Protein AF-A0A379WVY6-F1 (afdb_monomer_lite)

InterPro domains:
  IPR011722 Hemimethylated DNA-binding domain [PF08755] (5-53)
  IPR011722 Hemimethylated DNA-binding domain [TIGR02097] (4-53)
  IPR036623 Hemimethylated DNA-binding domain superfamily [G3DSA:2.30.30.390] (1-54)
  IPR036623 Hemimethylated DNA-binding domain superfamily [SSF141255] (4-53)

Sequence (54 aa):
MIASKFGIGQQVRHSLLGYLGVVVDIDPEYSLDEPSPDELAVNDELRAAPWYTW

Structure (mmCIF, N/CA/C/O backbone):
data_AF-A0A379WVY6-F1
#
_entry.id   AF-A0A379WVY6-F1
#
loop_
_atom_site.group_PDB
_atom_site.id
_atom_site.type_symbol
_atom_site.label_atom_id
_atom_site.label_alt_id
_atom_site.label_comp_id
_atom_site.label_asym_id
_atom_site.label_entity_id
_atom_site.label_seq_id
_atom_site.pdbx_PDB_ins_code
_atom_site.Cartn_x
_atom_site.Cartn_y
_atom_site.Cartn_z
_atom_site.occupancy
_atom_site.B_iso_or_equiv
_atom_site.auth_seq_id
_atom_site.auth_comp_id
_atom_site.auth_asym_id
_atom_site.auth_atom_id
_atom_site.pdbx_PDB_model_num
ATOM 1 N N . MET A 1 1 ? 9.254 4.332 15.848 1.00 51.38 1 MET A N 1
ATOM 2 C CA . MET A 1 1 ? 8.016 3.586 15.550 1.00 51.38 1 MET A CA 1
ATOM 3 C C . MET A 1 1 ? 7.346 4.307 14.396 1.00 51.38 1 MET A C 1
ATOM 5 O O . MET A 1 1 ? 6.926 5.441 14.586 1.00 51.38 1 MET A O 1
ATOM 9 N N . ILE A 1 2 ? 7.359 3.726 13.197 1.00 61.78 2 ILE A N 1
ATOM 10 C CA . ILE A 1 2 ? 6.581 4.260 12.074 1.00 61.78 2 ILE A CA 1
ATOM 11 C C . ILE A 1 2 ? 5.135 3.829 12.311 1.00 61.78 2 ILE A C 1
ATOM 13 O O . ILE A 1 2 ? 4.868 2.649 12.520 1.00 61.78 2 ILE A O 1
ATOM 17 N N . ALA A 1 3 ? 4.221 4.793 12.362 1.00 73.06 3 ALA A N 1
ATOM 18 C CA . ALA A 1 3 ? 2.796 4.524 12.466 1.00 73.06 3 ALA A CA 1
ATOM 19 C C . ALA A 1 3 ? 2.185 4.610 11.067 1.00 73.06 3 ALA A C 1
ATOM 21 O O . ALA A 1 3 ? 2.360 5.616 10.377 1.00 73.06 3 ALA A O 1
ATOM 22 N N . SER A 1 4 ? 1.470 3.564 10.652 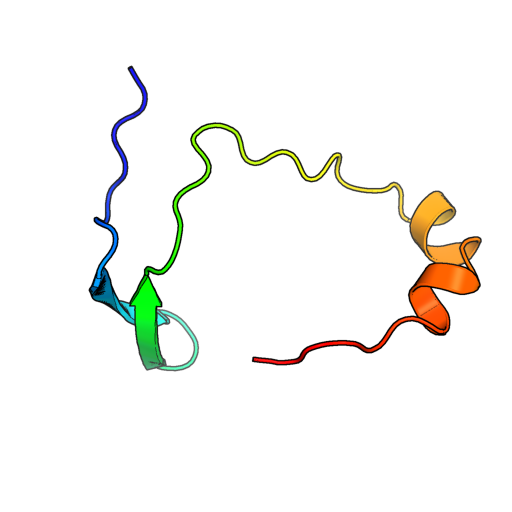1.00 82.50 4 SER A N 1
ATOM 23 C CA . SER A 1 4 ? 0.711 3.606 9.404 1.00 82.50 4 SER A CA 1
ATOM 24 C C . SER A 1 4 ? -0.464 4.574 9.528 1.00 82.50 4 SER A C 1
ATOM 26 O O . SER A 1 4 ? -1.143 4.634 10.554 1.00 82.50 4 SER A O 1
ATOM 28 N N . LYS A 1 5 ? -0.728 5.315 8.451 1.00 87.50 5 LYS A N 1
ATOM 29 C CA . LYS A 1 5 ? -1.884 6.212 8.336 1.00 87.50 5 LYS A CA 1
ATOM 30 C C . LYS A 1 5 ? -3.207 5.453 8.157 1.00 87.50 5 LYS A C 1
ATOM 32 O O . LYS A 1 5 ? -4.263 6.012 8.448 1.00 87.50 5 LYS A O 1
ATOM 37 N N . PHE A 1 6 ? -3.154 4.214 7.670 1.00 92.50 6 PHE A N 1
ATOM 38 C CA . PHE A 1 6 ? -4.321 3.380 7.375 1.00 92.50 6 PHE A CA 1
ATOM 39 C C . PHE A 1 6 ? -4.178 1.995 8.010 1.00 92.50 6 PHE A C 1
ATOM 41 O O . PHE A 1 6 ? -3.061 1.529 8.226 1.00 92.50 6 PHE A O 1
ATOM 48 N N . GLY A 1 7 ? -5.300 1.342 8.309 1.00 90.56 7 GLY A N 1
ATOM 49 C CA . GLY A 1 7 ? -5.332 -0.036 8.811 1.00 90.56 7 GLY A CA 1
ATOM 50 C C . GLY A 1 7 ? -5.719 -1.052 7.734 1.00 90.56 7 GLY A C 1
ATOM 51 O O . GLY A 1 7 ? -6.422 -0.712 6.785 1.00 90.56 7 GLY A O 1
ATOM 52 N N . ILE A 1 8 ? -5.310 -2.313 7.905 1.00 92.50 8 ILE A N 1
ATOM 53 C CA . ILE A 1 8 ? -5.772 -3.431 7.065 1.00 92.50 8 ILE A CA 1
ATOM 54 C C . ILE A 1 8 ? -7.299 -3.569 7.196 1.00 92.50 8 ILE A C 1
ATOM 56 O O . ILE A 1 8 ? -7.856 -3.457 8.287 1.00 92.50 8 ILE A O 1
ATOM 60 N N . GLY A 1 9 ? -7.982 -3.772 6.070 1.00 92.81 9 GLY A N 1
ATOM 61 C CA . GLY A 1 9 ? -9.441 -3.818 5.958 1.00 92.81 9 GLY A CA 1
ATOM 62 C C . GLY A 1 9 ? -10.112 -2.446 5.837 1.00 92.81 9 GLY A C 1
ATOM 63 O O . GLY A 1 9 ? -11.318 -2.373 5.602 1.00 92.81 9 GLY A O 1
ATOM 64 N N . GLN A 1 10 ? -9.363 -1.345 5.957 1.00 96.62 10 GLN A N 1
ATOM 65 C CA . GLN A 1 10 ? -9.917 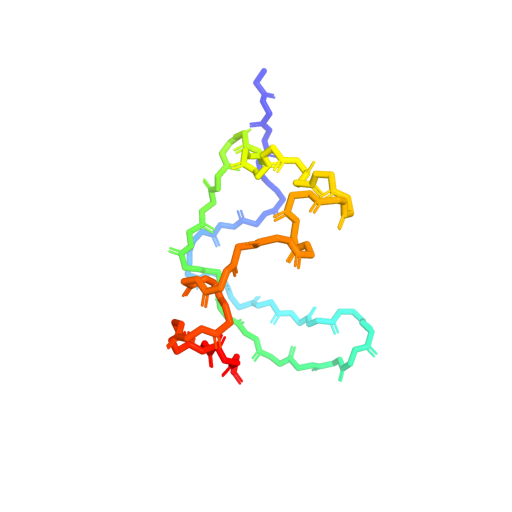-0.004 5.797 1.00 96.62 10 GLN A CA 1
ATOM 66 C C . GLN A 1 10 ? -10.246 0.286 4.328 1.00 96.62 10 GLN A C 1
ATOM 68 O O . GLN A 1 10 ? -9.403 0.113 3.446 1.00 96.62 10 GLN A O 1
ATOM 73 N N . GLN A 1 11 ? -11.452 0.801 4.074 1.00 97.06 11 GLN A N 1
ATOM 74 C CA . GLN A 1 11 ? -11.799 1.382 2.777 1.00 97.06 11 GLN A CA 1
ATOM 75 C C . GLN A 1 11 ? -11.076 2.717 2.573 1.00 97.06 11 GLN A C 1
ATOM 77 O O . GLN A 1 11 ? -11.134 3.611 3.421 1.00 97.06 11 GLN A O 1
ATOM 82 N N . VAL A 1 12 ? -10.427 2.863 1.423 1.00 96.25 12 VAL A N 1
ATOM 83 C CA . VAL A 1 12 ? -9.655 4.048 1.036 1.00 96.25 12 VAL A CA 1
ATOM 84 C C . VAL A 1 12 ? -10.022 4.484 -0.378 1.00 96.25 12 VAL A C 1
ATOM 86 O O . VAL A 1 12 ? -10.520 3.694 -1.179 1.00 96.25 12 VAL A O 1
ATOM 89 N N . ARG A 1 13 ? -9.788 5.761 -0.696 1.00 96.56 13 ARG A N 1
ATOM 90 C CA . ARG A 1 13 ? -10.018 6.311 -2.035 1.00 96.56 13 ARG A CA 1
ATOM 91 C C . ARG A 1 13 ? -8.710 6.817 -2.626 1.00 96.56 13 ARG A C 1
ATOM 93 O O . ARG A 1 13 ? -8.003 7.584 -1.978 1.00 96.56 13 ARG A O 1
ATOM 100 N N . HIS A 1 14 ? -8.412 6.413 -3.857 1.00 94.25 14 HIS A N 1
ATOM 101 C CA . HIS A 1 14 ? -7.236 6.878 -4.579 1.00 94.25 14 HIS A CA 1
ATOM 102 C C . HIS A 1 14 ? -7.359 8.381 -4.861 1.00 94.25 14 HIS A C 1
ATOM 104 O O . HIS A 1 14 ? -8.278 8.801 -5.561 1.00 94.25 14 HIS A O 1
ATOM 110 N N . SER A 1 15 ? -6.437 9.201 -4.353 1.00 88.31 15 SER A N 1
ATOM 111 C CA . SER A 1 15 ? -6.574 10.667 -4.403 1.00 88.31 15 SER A CA 1
ATOM 112 C C . SER A 1 15 ? -6.607 11.246 -5.822 1.00 88.31 15 SER A C 1
ATOM 114 O O . SER A 1 15 ? -7.309 12.222 -6.051 1.00 88.31 15 SER A O 1
ATOM 116 N N . LEU A 1 16 ? -5.868 10.653 -6.771 1.00 89.94 16 LEU A N 1
ATOM 117 C CA . LEU A 1 16 ? -5.815 11.138 -8.160 1.00 89.94 16 LEU A CA 1
ATOM 118 C C . LEU A 1 16 ? -6.999 10.650 -9.015 1.00 89.94 16 LEU A C 1
ATOM 120 O O . LEU A 1 16 ? -7.724 11.457 -9.582 1.00 89.94 16 LEU A O 1
ATOM 124 N N . LEU A 1 17 ? -7.191 9.328 -9.112 1.00 93.19 17 LEU A N 1
ATOM 125 C CA . LEU A 1 17 ? -8.189 8.704 -9.992 1.00 93.19 17 LEU A CA 1
ATOM 126 C C . LEU A 1 17 ? -9.555 8.463 -9.328 1.00 93.19 17 LEU A C 1
ATOM 128 O O . LEU A 1 17 ? -10.525 8.134 -10.000 1.00 93.19 17 LEU A O 1
ATOM 132 N N . GLY A 1 18 ? -9.656 8.611 -8.007 1.00 92.62 18 GLY A N 1
ATOM 133 C CA . GLY A 1 18 ? -10.916 8.509 -7.274 1.00 92.62 18 GLY A CA 1
ATOM 134 C C . GLY A 1 18 ? -11.436 7.089 -7.043 1.00 92.62 18 GLY A C 1
ATOM 135 O O . GLY A 1 18 ? -12.517 6.953 -6.470 1.00 92.62 18 GLY A O 1
ATOM 136 N N . TYR A 1 19 ? -10.711 6.040 -7.439 1.00 94.62 19 TYR A N 1
ATOM 137 C CA . TYR A 1 19 ? -11.138 4.653 -7.233 1.00 94.62 19 TYR A CA 1
ATOM 138 C C . TYR A 1 19 ? -11.243 4.278 -5.754 1.00 94.62 19 TYR A C 1
ATOM 140 O O . TYR A 1 19 ? -10.459 4.743 -4.926 1.00 94.62 19 TYR A O 1
ATOM 148 N N . LEU A 1 20 ? -12.232 3.443 -5.433 1.00 96.31 20 LEU A N 1
ATOM 149 C CA . LEU A 1 20 ? -12.434 2.882 -4.100 1.00 96.31 20 LEU A CA 1
ATOM 150 C C . LEU A 1 20 ? -11.656 1.568 -3.988 1.00 96.31 20 LEU A C 1
ATOM 152 O O . LEU A 1 20 ? -11.777 0.715 -4.861 1.00 96.31 20 LEU A O 1
ATOM 156 N N . GLY A 1 21 ? -10.902 1.404 -2.908 1.00 95.75 21 GLY A N 1
ATOM 157 C CA . GLY A 1 21 ? -10.158 0.184 -2.611 1.00 95.75 21 GLY A CA 1
ATOM 158 C C . GLY A 1 21 ? -10.190 -0.151 -1.125 1.00 95.75 21 GLY A C 1
ATOM 159 O O . GLY A 1 21 ? -10.739 0.598 -0.314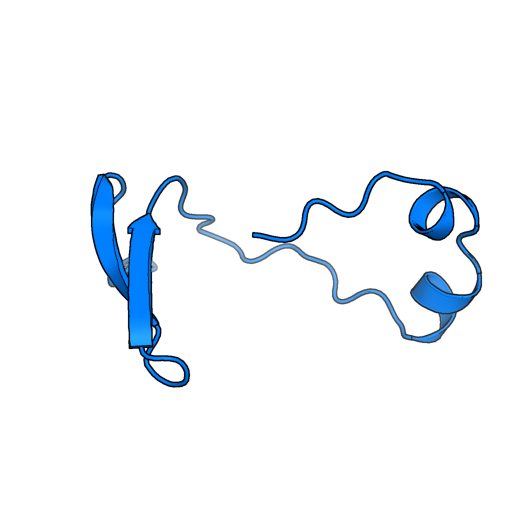 1.00 95.75 21 GLY A O 1
ATOM 160 N N . VAL A 1 22 ? -9.594 -1.286 -0.773 1.00 96.75 22 VAL A N 1
ATOM 161 C CA . VAL A 1 22 ? -9.429 -1.748 0.609 1.00 96.75 22 VAL A CA 1
ATOM 162 C C . VAL A 1 22 ? -7.958 -2.070 0.832 1.00 96.75 22 VAL A C 1
ATOM 164 O O . VAL A 1 22 ? -7.329 -2.688 -0.022 1.00 96.75 22 VAL A O 1
ATOM 167 N N . VAL A 1 23 ? -7.407 -1.648 1.967 1.00 94.06 23 VAL A N 1
ATOM 168 C CA . VAL A 1 23 ? -6.032 -1.992 2.355 1.00 94.06 23 VAL A CA 1
ATOM 169 C C . VAL A 1 23 ? -5.975 -3.474 2.722 1.00 94.06 23 VAL A C 1
ATOM 171 O O . VAL A 1 23 ? -6.694 -3.904 3.621 1.00 94.06 23 VAL A O 1
ATOM 174 N N . VAL A 1 24 ? -5.136 -4.254 2.043 1.00 94.00 24 VAL A N 1
ATOM 175 C CA . VAL A 1 24 ? -5.006 -5.706 2.278 1.00 94.00 24 VAL A CA 1
ATOM 176 C C . VAL A 1 24 ? -3.732 -6.084 3.027 1.00 94.00 24 VAL A C 1
ATOM 178 O O . VAL A 1 24 ? -3.731 -7.091 3.725 1.00 94.00 24 VAL A O 1
ATOM 181 N N . ASP A 1 25 ? -2.695 -5.255 2.930 1.00 90.62 25 ASP A N 1
ATOM 182 C CA . ASP A 1 25 ? -1.415 -5.443 3.604 1.00 90.62 25 ASP A CA 1
ATOM 183 C C . ASP A 1 25 ? -0.738 -4.085 3.855 1.00 90.62 25 ASP A C 1
ATOM 185 O O . ASP A 1 25 ? -1.116 -3.079 3.239 1.00 90.62 25 ASP A O 1
ATOM 189 N N . ILE A 1 26 ? 0.206 -4.037 4.797 1.00 85.88 26 ILE A N 1
ATOM 190 C CA . ILE A 1 26 ? 0.976 -2.841 5.152 1.00 85.88 26 ILE A CA 1
ATOM 191 C C . ILE A 1 26 ? 2.421 -3.245 5.438 1.00 85.88 26 ILE A C 1
ATOM 193 O O . ILE A 1 26 ? 2.740 -3.707 6.536 1.00 85.88 26 ILE A O 1
ATOM 197 N N . ASP A 1 27 ? 3.304 -2.955 4.489 1.00 84.00 27 ASP A N 1
ATOM 198 C CA . ASP A 1 27 ? 4.737 -3.136 4.679 1.00 84.00 27 ASP A CA 1
ATOM 199 C C . ASP A 1 27 ? 5.325 -2.011 5.555 1.00 84.00 27 ASP A C 1
ATOM 201 O O . ASP A 1 27 ? 5.183 -0.826 5.228 1.00 84.00 27 ASP A O 1
ATOM 205 N N . PRO A 1 28 ? 5.991 -2.335 6.683 1.00 74.38 28 PRO A N 1
ATOM 206 C CA . PRO A 1 28 ? 6.634 -1.339 7.545 1.00 74.38 28 PRO A CA 1
A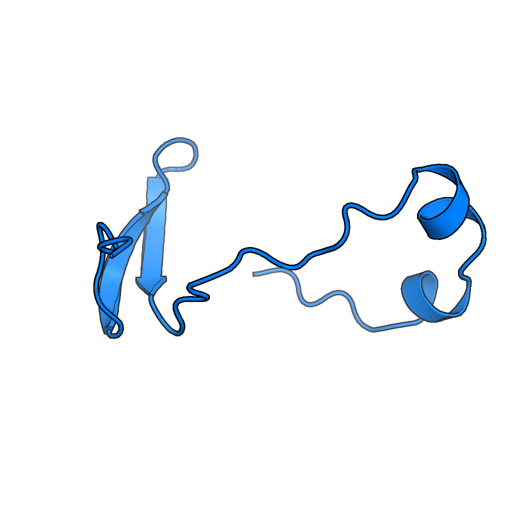TOM 207 C C . PRO A 1 28 ? 7.912 -0.756 6.923 1.00 74.38 28 PRO A C 1
ATOM 209 O O . PRO A 1 28 ? 8.320 0.352 7.276 1.00 74.38 28 PRO A O 1
ATOM 212 N N . GLU A 1 29 ? 8.518 -1.492 5.994 1.00 69.50 29 GLU A N 1
ATOM 213 C CA . GLU A 1 29 ? 9.617 -1.068 5.139 1.00 69.50 29 GLU A CA 1
ATOM 214 C C . GLU A 1 29 ? 9.162 -1.270 3.697 1.00 69.50 29 GLU A C 1
ATOM 216 O O . GLU A 1 29 ? 8.905 -2.392 3.273 1.00 69.50 29 GLU A O 1
ATOM 221 N N . TYR A 1 30 ? 9.038 -0.181 2.939 1.00 57.25 30 TYR A N 1
ATOM 222 C CA . TYR A 1 30 ? 8.829 -0.269 1.499 1.00 57.25 30 TYR A CA 1
ATOM 223 C C . TYR A 1 30 ? 10.126 -0.803 0.872 1.00 57.25 30 TYR A C 1
ATOM 225 O O . TYR A 1 30 ? 11.032 -0.033 0.569 1.00 57.25 30 TYR A O 1
ATOM 233 N N . SER A 1 31 ? 10.251 -2.126 0.763 1.00 51.44 31 SER A N 1
ATOM 234 C CA . SER A 1 31 ? 11.393 -2.816 0.155 1.00 51.44 31 SER A CA 1
ATOM 235 C C . SER A 1 31 ? 10.994 -3.329 -1.224 1.00 51.44 31 SER A C 1
ATOM 237 O O . SER A 1 31 ? 10.841 -4.518 -1.479 1.00 51.44 31 SER A O 1
ATOM 239 N N . LEU A 1 32 ? 10.791 -2.392 -2.138 1.00 53.91 32 LEU A N 1
ATOM 240 C CA . LEU A 1 32 ? 11.247 -2.628 -3.494 1.00 53.91 32 LEU A CA 1
ATOM 241 C C . LEU A 1 32 ? 12.568 -1.879 -3.536 1.00 53.91 32 LEU A C 1
ATOM 243 O O . LEU A 1 32 ? 12.549 -0.648 -3.548 1.00 53.91 32 LEU A O 1
ATOM 247 N N . ASP A 1 33 ? 13.696 -2.594 -3.467 1.00 57.19 33 ASP A N 1
ATOM 248 C CA . ASP A 1 33 ? 14.938 -2.040 -4.009 1.00 57.19 33 ASP A CA 1
ATOM 249 C C . ASP A 1 33 ? 14.549 -1.497 -5.375 1.00 57.19 33 ASP A C 1
ATOM 251 O O . ASP A 1 33 ? 14.078 -2.272 -6.206 1.00 57.19 33 ASP A O 1
ATOM 255 N N . GLU A 1 34 ? 14.569 -0.172 -5.536 1.00 61.84 34 GLU A N 1
ATOM 256 C CA . GLU A 1 34 ? 14.067 0.474 -6.741 1.00 61.84 34 GLU A CA 1
ATOM 257 C C . GLU A 1 34 ? 14.954 -0.053 -7.867 1.00 61.84 34 GLU A C 1
ATOM 259 O O . GLU A 1 34 ? 16.136 0.310 -7.911 1.00 61.84 34 GLU A O 1
ATOM 264 N N . PRO A 1 35 ? 14.461 -1.002 -8.690 1.00 61.62 35 PRO A N 1
ATOM 265 C CA . PRO A 1 35 ? 15.352 -1.710 -9.579 1.00 61.62 35 PRO A CA 1
ATOM 266 C C . PRO A 1 35 ? 15.877 -0.663 -10.541 1.00 61.62 35 PRO A C 1
ATOM 268 O O . PRO A 1 35 ? 15.113 0.166 -11.056 1.00 61.62 35 PRO A O 1
ATOM 271 N N . SER A 1 36 ? 17.192 -0.651 -10.738 1.00 69.38 36 SER A N 1
ATOM 272 C CA . SER A 1 36 ? 17.773 0.322 -11.644 1.00 69.38 36 SER A CA 1
ATOM 273 C C . SER A 1 36 ? 17.094 0.176 -13.014 1.00 69.38 36 SER A C 1
ATOM 275 O O . SER A 1 36 ? 16.715 -0.935 -13.409 1.00 69.38 36 SER A O 1
ATOM 277 N N . PRO A 1 37 ? 16.906 1.274 -13.765 1.00 65.31 37 PRO A N 1
ATOM 278 C CA . PRO A 1 37 ? 16.313 1.207 -15.099 1.00 65.31 37 PRO A CA 1
ATOM 279 C C . PRO A 1 37 ? 16.988 0.162 -15.999 1.00 65.31 37 PRO A C 1
ATOM 281 O O . PRO A 1 37 ? 16.331 -0.446 -16.845 1.00 65.31 37 PRO A O 1
ATOM 284 N N . ASP A 1 38 ? 18.279 -0.080 -15.766 1.00 67.62 38 ASP A N 1
ATOM 285 C CA . ASP A 1 38 ? 19.065 -1.097 -16.448 1.00 67.62 38 ASP A CA 1
ATOM 286 C C . ASP A 1 38 ? 18.642 -2.518 -16.040 1.00 67.62 38 ASP A C 1
ATOM 288 O O . ASP A 1 38 ? 18.391 -3.331 -16.921 1.00 67.62 38 ASP A O 1
ATOM 292 N N . GLU A 1 39 ? 18.448 -2.825 -14.753 1.00 62.94 39 GLU A N 1
ATOM 293 C CA . GLU A 1 39 ? 17.981 -4.144 -14.275 1.00 62.94 39 GLU A CA 1
ATOM 294 C C . GLU A 1 39 ? 16.577 -4.509 -14.780 1.00 62.94 39 GLU A C 1
ATOM 296 O O . GLU A 1 39 ? 16.326 -5.660 -15.149 1.00 62.94 39 GLU A O 1
ATOM 301 N N . LEU A 1 40 ? 15.676 -3.525 -14.875 1.00 62.75 40 LEU A N 1
ATOM 302 C CA . LEU A 1 40 ? 14.354 -3.695 -15.492 1.00 62.75 40 LEU A CA 1
ATOM 303 C C . LEU A 1 40 ? 14.442 -3.991 -16.998 1.00 62.75 40 LEU A C 1
ATOM 305 O O . LEU A 1 40 ? 13.585 -4.683 -17.550 1.00 62.75 40 LEU A O 1
ATOM 309 N N . ALA A 1 41 ? 15.459 -3.461 -17.682 1.00 64.69 41 ALA A N 1
ATOM 310 C CA . ALA A 1 41 ? 15.612 -3.603 -19.125 1.00 64.69 41 ALA A CA 1
ATOM 311 C C . ALA A 1 41 ? 16.174 -4.973 -19.549 1.00 64.69 41 ALA A C 1
ATOM 313 O O . ALA A 1 41 ? 15.879 -5.411 -20.669 1.00 64.69 41 ALA A O 1
ATOM 314 N N . VAL A 1 42 ? 16.947 -5.650 -18.689 1.00 62.16 42 VAL A N 1
ATOM 315 C CA . VAL A 1 42 ? 17.617 -6.930 -19.014 1.00 62.16 42 VAL A CA 1
ATOM 316 C C . VAL A 1 42 ? 16.874 -8.183 -18.549 1.00 62.16 42 VAL A C 1
ATOM 318 O O . VAL A 1 42 ? 17.234 -9.279 -18.975 1.00 62.16 42 VAL A O 1
ATOM 321 N N . ASN A 1 43 ? 15.858 -8.066 -17.692 1.00 58.38 43 ASN A N 1
ATOM 322 C CA . ASN A 1 43 ? 15.201 -9.242 -17.126 1.00 58.38 43 ASN A CA 1
ATOM 323 C C . ASN A 1 43 ? 14.016 -9.720 -17.991 1.00 58.38 43 ASN A C 1
ATOM 325 O O . ASN A 1 43 ? 12.872 -9.290 -17.825 1.00 58.38 43 ASN A O 1
ATOM 329 N N . ASP A 1 44 ? 14.296 -10.636 -18.922 1.00 62.19 44 ASP A N 1
ATOM 330 C CA . ASP A 1 44 ? 13.283 -11.251 -19.791 1.00 62.19 44 ASP A CA 1
ATOM 331 C C . ASP A 1 44 ? 12.235 -12.080 -19.021 1.00 62.19 44 ASP A C 1
ATOM 333 O O . ASP A 1 44 ? 11.103 -12.224 -19.487 1.00 62.19 44 ASP A O 1
ATOM 337 N N . GLU A 1 45 ? 12.549 -12.561 -17.814 1.00 60.84 45 GLU A N 1
ATOM 338 C CA . GLU A 1 45 ? 11.604 -13.304 -16.967 1.00 60.84 45 GLU A CA 1
ATOM 339 C C . GLU A 1 45 ? 10.531 -12.376 -16.374 1.00 60.84 45 GLU A C 1
ATOM 341 O O . GLU A 1 45 ? 9.365 -12.761 -16.299 1.00 60.84 45 GLU A O 1
ATOM 346 N N . LEU A 1 46 ? 10.871 -11.120 -16.053 1.00 58.41 46 LEU A N 1
ATOM 347 C CA . LEU A 1 46 ? 9.903 -10.102 -15.611 1.00 58.41 46 LEU A CA 1
ATOM 348 C C . LEU A 1 46 ? 8.988 -9.613 -16.749 1.00 58.41 46 LEU A C 1
ATOM 350 O O . LEU A 1 46 ? 7.850 -9.208 -16.501 1.00 58.41 46 LEU A O 1
ATOM 354 N N . ARG A 1 47 ? 9.446 -9.687 -18.007 1.00 58.03 47 ARG A N 1
ATOM 355 C CA . ARG A 1 47 ? 8.590 -9.460 -19.188 1.00 58.03 47 ARG A CA 1
ATOM 356 C C . ARG A 1 47 ? 7.629 -10.620 -19.450 1.00 58.03 47 ARG A C 1
ATOM 358 O O . ARG A 1 47 ? 6.559 -10.395 -20.009 1.00 58.03 47 ARG A O 1
ATOM 365 N N . ALA A 1 48 ? 8.024 -11.841 -19.090 1.00 59.97 48 ALA A N 1
ATOM 366 C CA . ALA A 1 48 ? 7.240 -13.057 -19.301 1.00 59.97 48 ALA A CA 1
ATOM 367 C C . ALA A 1 48 ? 6.318 -13.408 -18.119 1.00 59.97 48 ALA A C 1
ATOM 369 O O . ALA A 1 48 ? 5.378 -14.190 -18.285 1.00 59.97 48 ALA A O 1
ATOM 370 N N . ALA A 1 49 ? 6.566 -12.846 -16.934 1.00 54.31 49 ALA A N 1
ATOM 371 C CA . ALA A 1 49 ? 5.690 -12.992 -15.781 1.00 54.31 49 ALA A CA 1
ATOM 372 C C . ALA A 1 49 ? 4.325 -12.326 -16.046 1.00 54.31 49 ALA A C 1
ATOM 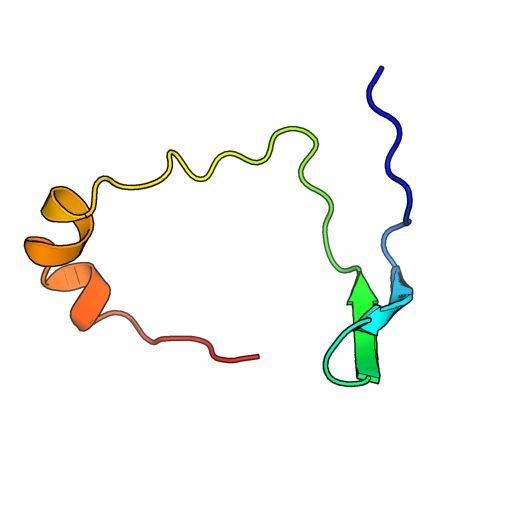374 O O . ALA A 1 49 ? 4.257 -11.313 -16.738 1.00 54.31 49 ALA A O 1
ATOM 375 N N . PRO A 1 50 ? 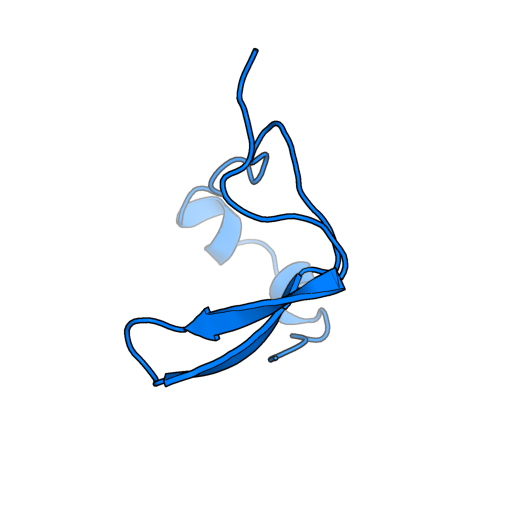3.215 -12.862 -15.513 1.00 48.44 50 PRO A N 1
ATOM 376 C CA . PRO A 1 50 ? 1.911 -12.226 -15.635 1.00 48.44 50 PRO A CA 1
ATOM 377 C C . PRO A 1 50 ? 1.897 -10.896 -14.876 1.00 48.44 50 PRO A C 1
ATOM 379 O O . PRO A 1 50 ? 2.149 -10.844 -13.672 1.00 48.44 50 PRO A O 1
ATOM 382 N N . TRP A 1 51 ? 1.571 -9.817 -15.583 1.00 52.47 51 TRP A N 1
ATOM 383 C CA . TRP A 1 51 ? 1.360 -8.511 -14.970 1.00 52.47 51 TRP A CA 1
ATOM 384 C C . TRP A 1 51 ? -0.045 -8.513 -14.379 1.00 52.47 51 TRP A C 1
ATOM 386 O O . TRP A 1 51 ? -1.034 -8.439 -15.108 1.00 52.47 51 TRP A O 1
ATOM 396 N N . TYR A 1 52 ? -0.149 -8.625 -13.057 1.00 47.28 52 TYR A N 1
ATOM 397 C CA . TYR A 1 52 ? -1.420 -8.414 -12.378 1.00 47.28 52 TYR A CA 1
ATOM 398 C C . TYR A 1 52 ? -1.667 -6.912 -12.287 1.00 47.28 52 TYR A C 1
ATOM 400 O O . TYR A 1 52 ? -1.161 -6.218 -11.408 1.00 47.28 52 TYR A O 1
ATOM 408 N N . THR A 1 53 ? -2.415 -6.402 -13.258 1.00 36.50 53 THR A N 1
ATOM 409 C CA . THR A 1 53 ? -3.006 -5.071 -13.194 1.00 36.50 53 THR A CA 1
ATOM 410 C C . THR A 1 53 ? -4.257 -5.138 -12.317 1.00 36.50 53 THR A C 1
ATOM 412 O O . THR A 1 53 ? -5.148 -5.933 -12.606 1.00 36.50 53 THR A O 1
ATOM 415 N N . TRP A 1 54 ? -4.246 -4.328 -11.259 1.00 38.62 54 TRP A N 1
ATOM 416 C CA . TRP A 1 54 ? -5.327 -3.899 -10.359 1.00 38.62 54 TRP A CA 1
ATOM 417 C C . TRP A 1 54 ? -6.759 -4.086 -10.874 1.00 38.62 54 TRP A C 1
ATOM 419 O O . TRP A 1 54 ? -7.042 -3.645 -12.012 1.00 38.62 54 TRP A O 1
#

Organism: Salmonella enterica I (NCBI:txid59201)

pLDDT: mean 73.68, std 18.07, range [36.5, 97.06]

Secondary structure (DSSP, 8-state):
-PPPSS-TT-EEE-TTT--EEE-----SS-------HHHHHH-HHHHHS-----

Radius of gyration: 15.31 Å; chains: 1; bounding box: 32×24×35 Å

Foldseek 3Di:
DDDDPDDAQDWDADPPPGDIDGHHDDDPDPPPPVQPPVNVVPDVVVVVDDDPDD